Protein AF-A0A454VZC7-F1 (afdb_monomer_lite)

Structure (mmCIF, N/CA/C/O backbone):
data_AF-A0A454VZC7-F1
#
_entry.id   AF-A0A454VZC7-F1
#
loop_
_atom_site.group_PDB
_atom_site.id
_atom_site.type_symbol
_atom_site.label_atom_id
_atom_site.label_alt_id
_atom_site.label_comp_id
_atom_site.label_asym_id
_atom_site.label_entity_id
_atom_site.label_seq_id
_atom_site.pdbx_PDB_ins_code
_atom_site.Cartn_x
_atom_site.Cartn_y
_atom_site.Cartn_z
_atom_site.occupancy
_atom_site.B_iso_or_equiv
_atom_site.auth_seq_id
_atom_site.auth_comp_id
_atom_site.auth_asym_id
_atom_site.auth_atom_id
_atom_site.pdbx_PDB_model_num
ATOM 1 N N . LYS A 1 1 ? -1.217 8.084 14.813 1.00 89.94 1 LYS A N 1
ATOM 2 C CA . LYS A 1 1 ? -0.932 7.683 16.218 1.00 89.94 1 LYS A CA 1
ATOM 3 C C . LYS A 1 1 ? -2.032 6.792 16.799 1.00 89.94 1 LYS A C 1
ATOM 5 O O . LYS A 1 1 ? -1.745 5.640 17.078 1.00 89.94 1 LYS A O 1
ATOM 10 N N . THR A 1 2 ? -3.277 7.268 16.919 1.00 93.38 2 THR A N 1
ATOM 11 C CA . THR A 1 2 ? -4.376 6.499 17.542 1.00 93.38 2 THR A CA 1
ATOM 12 C C . THR A 1 2 ? -4.728 5.206 16.803 1.00 93.38 2 THR A C 1
ATOM 14 O O . THR A 1 2 ? -4.804 4.165 17.439 1.00 93.38 2 THR A O 1
ATOM 17 N N . ALA A 1 3 ? -4.891 5.246 15.474 1.00 93.50 3 ALA A N 1
ATOM 18 C CA . ALA A 1 3 ? -5.197 4.047 14.685 1.00 93.50 3 ALA A CA 1
ATOM 19 C C . ALA A 1 3 ? -4.100 2.976 14.808 1.00 93.50 3 ALA A C 1
ATOM 21 O O . ALA A 1 3 ? -4.404 1.819 15.055 1.00 93.50 3 ALA A O 1
ATOM 22 N N . ALA A 1 4 ? -2.827 3.379 14.732 1.00 97.31 4 ALA A N 1
ATOM 23 C CA . ALA A 1 4 ? -1.697 2.474 14.935 1.00 97.31 4 ALA A CA 1
ATOM 24 C C . ALA A 1 4 ? -1.735 1.803 16.316 1.00 97.31 4 ALA A C 1
ATOM 26 O O . ALA A 1 4 ? -1.604 0.594 16.388 1.00 97.31 4 ALA A O 1
ATOM 27 N N . GLN A 1 5 ? -1.991 2.554 17.396 1.00 96.50 5 GLN A N 1
ATOM 28 C CA . GLN A 1 5 ? -2.120 1.973 18.741 1.00 96.50 5 GLN A CA 1
ATOM 29 C C . GLN A 1 5 ? -3.267 0.963 18.832 1.00 96.50 5 GLN A C 1
ATOM 31 O O . GLN A 1 5 ? -3.099 -0.090 19.431 1.00 96.50 5 GLN A O 1
ATOM 36 N N . LEU A 1 6 ? -4.413 1.272 18.221 1.00 96.69 6 LEU A N 1
ATOM 37 C CA . LEU A 1 6 ? -5.560 0.365 18.187 1.00 96.69 6 LEU A CA 1
ATOM 38 C C . LEU A 1 6 ? -5.240 -0.928 17.430 1.00 96.69 6 LEU A C 1
ATOM 40 O O . LEU A 1 6 ? -5.581 -2.002 17.901 1.00 96.69 6 LEU A O 1
ATOM 44 N N . ILE A 1 7 ? -4.544 -0.836 16.299 1.00 97.19 7 ILE A N 1
ATOM 45 C CA . ILE A 1 7 ? -4.083 -2.007 15.545 1.00 97.19 7 ILE A CA 1
ATOM 46 C C . ILE A 1 7 ? -3.041 -2.791 16.355 1.00 97.19 7 ILE A C 1
ATOM 48 O O . ILE A 1 7 ? -3.120 -4.006 16.430 1.00 97.19 7 ILE A O 1
ATOM 52 N N . THR A 1 8 ? -2.096 -2.125 17.022 1.00 97.69 8 THR A N 1
ATOM 53 C CA . THR A 1 8 ? -1.121 -2.805 17.891 1.00 97.69 8 THR A CA 1
ATOM 54 C C . THR A 1 8 ? -1.795 -3.556 19.041 1.00 97.69 8 TH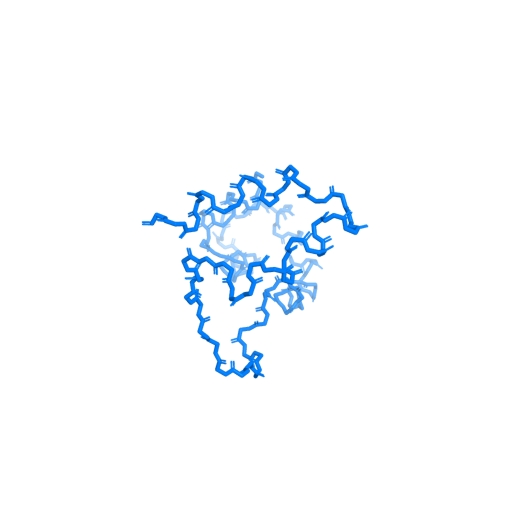R A C 1
ATOM 56 O O . THR A 1 8 ? -1.351 -4.640 19.399 1.00 97.69 8 THR A O 1
ATOM 59 N N . GLU A 1 9 ? -2.850 -2.990 19.626 1.00 96.69 9 GLU A N 1
ATOM 60 C CA . GLU A 1 9 ? -3.545 -3.573 20.778 1.00 96.69 9 GLU A CA 1
ATOM 61 C C . GLU A 1 9 ? -4.552 -4.664 20.381 1.00 96.69 9 GLU A C 1
ATOM 63 O O . GLU A 1 9 ? -4.672 -5.663 21.085 1.00 96.69 9 GLU A O 1
ATOM 68 N N . TYR A 1 10 ? -5.257 -4.490 19.259 1.00 97.00 10 TYR A N 1
ATOM 69 C CA . TYR A 1 10 ? -6.377 -5.347 18.846 1.00 97.00 10 TYR A CA 1
ATOM 70 C C . TYR A 1 10 ? -6.131 -6.102 17.527 1.00 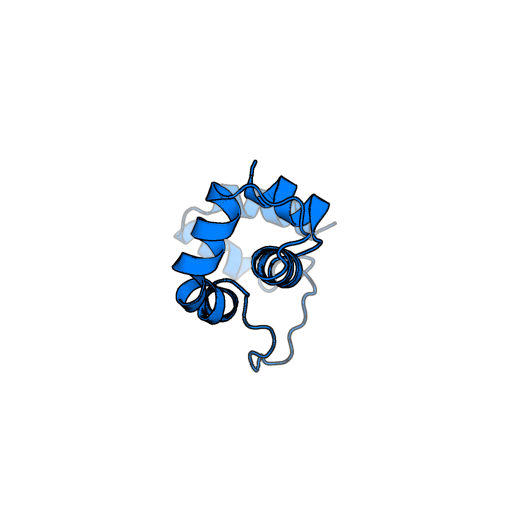97.00 10 TYR A C 1
ATOM 72 O O . TYR A 1 10 ? -7.035 -6.750 17.008 1.00 97.00 10 TYR A O 1
ATOM 80 N N . GLY A 1 11 ? -4.917 -6.042 16.979 1.00 97.81 11 GLY A N 1
ATOM 81 C CA . GLY A 1 11 ? -4.473 -6.783 15.795 1.00 97.81 11 GLY A CA 1
ATOM 82 C C . GLY A 1 11 ? -4.781 -6.081 14.476 1.00 97.81 11 GLY A C 1
ATOM 83 O O . GLY A 1 11 ? -3.870 -5.695 13.747 1.00 97.81 11 GLY A O 1
ATOM 84 N N . ASP A 1 12 ? -6.060 -5.917 14.149 1.00 97.25 12 ASP A N 1
ATOM 85 C CA . ASP A 1 12 ? -6.501 -5.351 12.873 1.00 97.25 12 ASP A CA 1
ATOM 86 C C . ASP A 1 12 ? -7.836 -4.596 12.994 1.00 97.25 12 ASP A C 1
ATOM 88 O O . ASP A 1 12 ? -8.374 -4.400 14.085 1.00 97.25 12 ASP A O 1
ATOM 92 N N . LEU A 1 13 ? -8.387 -4.136 11.864 1.00 96.50 13 LEU A N 1
ATOM 93 C CA . LEU A 1 13 ? -9.670 -3.433 11.861 1.00 96.50 13 LEU A CA 1
ATOM 94 C C . LEU A 1 13 ? -10.819 -4.308 12.392 1.00 96.50 13 LEU A C 1
ATOM 96 O O . LEU A 1 13 ? -11.699 -3.783 13.073 1.00 96.50 13 LEU A O 1
ATOM 100 N N . ALA A 1 14 ? -10.828 -5.614 12.110 1.00 96.81 14 ALA A N 1
ATOM 101 C CA . ALA A 1 14 ? -11.874 -6.511 12.593 1.00 96.81 14 ALA A CA 1
ATOM 102 C C . ALA A 1 14 ? -11.788 -6.672 14.117 1.00 96.81 14 ALA A C 1
ATOM 104 O O . ALA A 1 14 ? -12.804 -6.535 14.801 1.00 96.81 14 ALA A O 1
ATOM 105 N N . GLY A 1 15 ? -10.582 -6.847 14.657 1.00 97.62 15 GLY A N 1
ATOM 106 C CA . GLY A 1 15 ? -10.333 -6.894 16.096 1.00 97.62 15 GLY A CA 1
ATOM 107 C C . GLY A 1 15 ? -10.693 -5.587 16.804 1.00 97.62 15 GLY A C 1
ATOM 108 O O . GLY A 1 15 ? -11.347 -5.610 17.846 1.00 97.62 15 GLY A O 1
ATOM 109 N N . VAL A 1 16 ? -10.385 -4.432 16.205 1.00 97.56 16 VAL A N 1
ATOM 110 C CA . VAL A 1 16 ? -10.808 -3.121 16.733 1.00 97.56 16 VAL A CA 1
ATOM 111 C C . VAL A 1 16 ? -12.337 -2.990 16.758 1.00 97.56 16 VAL A C 1
ATOM 113 O O . VAL A 1 16 ? -12.898 -2.473 17.728 1.00 97.56 16 VAL A O 1
ATOM 116 N N . ARG A 1 17 ? -13.034 -3.469 15.719 1.00 97.12 17 ARG A N 1
ATOM 117 C CA . ARG A 1 17 ? -14.506 -3.452 15.663 1.00 97.12 17 ARG A CA 1
ATOM 118 C C . ARG A 1 17 ? -15.130 -4.415 16.671 1.00 97.12 17 ARG A C 1
ATOM 120 O O . ARG A 1 17 ? -16.094 -4.033 17.329 1.00 97.12 17 ARG A O 1
ATOM 127 N N . ALA A 1 18 ? -14.561 -5.607 16.844 1.00 97.69 18 ALA A N 1
ATOM 128 C CA . ALA A 1 18 ? -14.992 -6.563 17.863 1.00 97.69 18 ALA A CA 1
ATOM 129 C C . ALA A 1 18 ? -14.819 -5.982 19.276 1.00 97.69 18 ALA A C 1
ATOM 131 O O . ALA A 1 18 ? -15.760 -5.988 20.069 1.00 97.69 18 ALA A O 1
ATOM 132 N N . ALA A 1 19 ? -13.667 -5.365 19.557 1.00 97.81 19 ALA A N 1
ATOM 133 C CA . ALA A 1 19 ? -13.420 -4.682 20.823 1.00 97.81 19 ALA A CA 1
ATOM 134 C C . ALA A 1 19 ? -14.440 -3.559 21.086 1.00 97.81 19 ALA A C 1
ATOM 136 O O . ALA A 1 19 ? -14.844 -3.350 22.229 1.00 97.81 19 ALA A O 1
ATOM 137 N N . ALA A 1 20 ? -14.907 -2.846 20.056 1.00 97.50 20 ALA A N 1
ATOM 138 C CA . ALA A 1 20 ? -15.932 -1.812 20.217 1.00 97.50 20 ALA A CA 1
ATOM 139 C C . ALA A 1 20 ? -17.315 -2.367 20.604 1.00 97.50 20 ALA A C 1
ATOM 141 O O . ALA A 1 20 ? -18.091 -1.639 21.228 1.00 97.50 20 ALA A O 1
ATOM 142 N N . GLN A 1 21 ? -17.602 -3.637 20.307 1.00 96.44 21 GLN A N 1
ATOM 143 C CA . GLN A 1 21 ? -18.841 -4.313 20.712 1.00 96.44 21 GLN A CA 1
ATOM 144 C C . GLN A 1 21 ? -18.730 -5.004 22.075 1.00 96.44 21 GLN A C 1
ATOM 146 O O . GLN A 1 21 ? -19.741 -5.190 22.740 1.00 96.44 21 GLN A O 1
ATOM 151 N N . ASP A 1 22 ? -17.517 -5.339 22.518 1.00 96.50 22 ASP A N 1
ATOM 152 C CA . ASP A 1 22 ? -17.277 -5.969 23.818 1.00 96.50 22 ASP A CA 1
ATOM 153 C C . ASP A 1 22 ? -17.233 -4.928 24.959 1.00 96.50 22 ASP A C 1
ATOM 155 O O . ASP A 1 22 ? -16.304 -4.106 24.997 1.00 96.50 22 ASP A O 1
ATOM 159 N N . PRO A 1 23 ? -18.186 -4.939 25.915 1.00 92.50 23 PRO A N 1
ATOM 160 C CA . PRO A 1 23 ? -18.174 -4.038 27.068 1.00 92.50 23 PRO A CA 1
ATOM 161 C C . PRO A 1 23 ? -16.957 -4.224 27.985 1.00 92.50 23 PRO A C 1
ATOM 163 O O . PRO A 1 23 ? -16.603 -3.286 28.698 1.00 92.50 23 PRO A O 1
ATOM 166 N N . ALA A 1 24 ? -16.314 -5.398 27.966 1.00 95.12 24 ALA A N 1
ATOM 167 C CA . ALA A 1 24 ? -15.127 -5.695 28.769 1.00 95.12 24 ALA A CA 1
ATOM 168 C C . ALA A 1 24 ? -13.819 -5.177 28.143 1.00 95.12 24 ALA A C 1
ATOM 170 O O . ALA A 1 24 ? -12.772 -5.180 28.800 1.00 95.12 24 ALA A O 1
ATOM 171 N N . SER A 1 25 ? -13.854 -4.706 26.892 1.00 96.31 25 SER A N 1
ATOM 172 C CA . SER A 1 25 ? -12.662 -4.186 26.227 1.00 96.31 25 SER A CA 1
ATOM 173 C C . SER A 1 25 ? -12.177 -2.873 26.850 1.00 96.31 25 SER A C 1
ATOM 175 O O . SER A 1 25 ? -12.947 -2.060 27.369 1.00 96.31 25 SER A O 1
ATOM 177 N N . ARG A 1 26 ? -10.869 -2.619 26.740 1.00 94.62 26 ARG A N 1
ATOM 178 C CA . ARG A 1 26 ? -10.203 -1.434 27.311 1.00 94.62 26 ARG A CA 1
ATOM 179 C C . ARG A 1 26 ? -10.398 -0.156 26.486 1.00 94.62 26 ARG A C 1
ATOM 181 O O . ARG A 1 26 ? -9.753 0.861 26.750 1.00 94.62 26 ARG A O 1
ATOM 188 N N . LEU A 1 27 ? -11.281 -0.173 25.486 1.00 96.50 27 LEU A N 1
ATOM 189 C CA . LEU A 1 27 ? -11.572 1.008 24.683 1.00 96.50 27 LEU A CA 1
ATOM 190 C C . LEU A 1 27 ? -12.212 2.103 25.535 1.00 96.50 27 LEU A C 1
ATOM 192 O O . LEU A 1 27 ? -13.215 1.892 26.216 1.00 96.50 27 LEU A O 1
ATOM 196 N N . THR A 1 28 ? -11.675 3.319 25.426 1.00 95.88 28 THR A N 1
ATOM 197 C CA . THR A 1 28 ? -12.299 4.484 26.055 1.00 95.88 28 THR A CA 1
ATOM 198 C C . THR A 1 28 ? -13.684 4.741 25.444 1.00 95.88 28 THR A C 1
ATOM 200 O O . THR A 1 28 ? -13.877 4.492 24.247 1.00 95.88 28 THR A O 1
ATOM 203 N N . PRO A 1 29 ? -14.646 5.308 26.202 1.00 96.44 29 PRO A N 1
ATOM 204 C CA . PRO A 1 29 ? -16.004 5.542 25.703 1.00 96.44 29 PRO A CA 1
ATOM 205 C C . PRO A 1 29 ? -16.056 6.350 24.399 1.00 96.44 29 PRO A C 1
ATOM 207 O O . PRO A 1 29 ? -16.831 6.036 23.501 1.00 96.44 29 PRO A O 1
ATOM 210 N N . ALA A 1 30 ? -15.184 7.355 24.257 1.00 95.62 30 ALA A N 1
ATOM 211 C CA . ALA A 1 30 ? -15.099 8.168 23.045 1.00 95.62 30 ALA A CA 1
ATOM 212 C C . ALA A 1 30 ? -14.617 7.366 21.822 1.00 95.62 30 ALA A C 1
ATOM 214 O O . ALA A 1 30 ? -15.181 7.517 20.740 1.00 95.62 30 ALA A O 1
ATOM 215 N N . LYS A 1 31 ? -13.609 6.494 21.988 1.00 95.94 31 LYS A N 1
ATOM 216 C CA . LYS A 1 31 ? -13.114 5.631 20.901 1.00 95.94 31 LYS A CA 1
ATOM 217 C C . LYS A 1 31 ? -14.170 4.606 20.497 1.00 95.94 31 LYS A C 1
ATOM 219 O O . LYS A 1 31 ? -14.413 4.435 19.308 1.00 95.94 31 LYS A O 1
ATOM 224 N N . ARG A 1 32 ? -14.822 3.978 21.482 1.00 97.69 32 ARG A N 1
ATOM 225 C CA . ARG A 1 32 ? -15.922 3.034 21.253 1.00 97.69 32 ARG A CA 1
ATOM 226 C C . ARG A 1 32 ? -17.037 3.682 20.438 1.00 97.69 32 ARG A C 1
ATOM 228 O O . ARG A 1 32 ? -17.400 3.157 19.393 1.00 97.69 32 ARG A O 1
ATOM 235 N N . ARG A 1 33 ? -17.518 4.851 20.876 1.00 97.38 33 ARG A N 1
ATO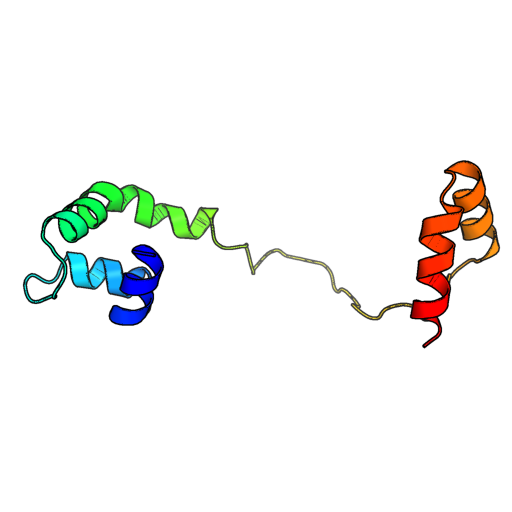M 236 C CA . ARG A 1 33 ? -18.575 5.598 20.185 1.00 97.38 33 ARG A CA 1
ATOM 237 C C . ARG A 1 33 ? -18.201 5.912 18.737 1.00 97.38 33 ARG A C 1
ATOM 239 O O . ARG A 1 33 ? -18.976 5.589 17.850 1.00 97.38 33 ARG A O 1
ATOM 246 N N . GLY A 1 34 ? -16.999 6.437 18.491 1.00 96.75 34 GLY A N 1
ATOM 247 C CA . GLY A 1 34 ? -16.561 6.757 17.129 1.00 96.75 34 GLY A CA 1
ATOM 248 C C . GLY A 1 34 ? -16.504 5.539 16.198 1.00 96.75 34 GLY A C 1
ATOM 249 O O . GLY A 1 34 ? -16.849 5.651 15.027 1.00 96.75 34 GLY A O 1
ATOM 250 N N . ILE A 1 35 ? -16.113 4.364 16.707 1.00 97.25 35 ILE A N 1
ATOM 251 C CA . ILE A 1 35 ? -16.094 3.121 15.915 1.00 97.25 35 ILE A CA 1
ATOM 252 C C . ILE A 1 35 ? -17.520 2.633 15.624 1.00 97.25 35 ILE A C 1
ATOM 254 O O . ILE A 1 35 ? -17.800 2.209 14.505 1.00 97.25 35 ILE A O 1
ATOM 258 N N . VAL A 1 36 ? -18.416 2.696 16.614 1.00 97.19 36 VAL A N 1
ATOM 259 C CA . VAL A 1 36 ? -19.815 2.260 16.473 1.00 97.19 36 VAL A CA 1
ATOM 260 C C . VAL A 1 36 ? -20.589 3.175 15.521 1.00 97.19 36 VAL A C 1
ATOM 262 O O . VAL A 1 36 ? -21.261 2.683 14.621 1.00 97.19 36 VAL A O 1
ATOM 265 N N . GLU A 1 37 ? -20.456 4.495 15.660 1.00 98.00 37 GLU A N 1
ATOM 266 C CA . GLU A 1 37 ? -21.119 5.475 14.785 1.00 98.00 37 GLU A CA 1
ATOM 267 C C . GLU A 1 37 ? -20.628 5.379 13.332 1.00 98.00 37 GLU A C 1
ATOM 269 O O . GLU A 1 37 ? -21.403 5.581 12.400 1.00 98.00 37 GLU A O 1
ATOM 274 N N . ALA A 1 38 ? -19.361 5.010 13.122 1.00 97.56 38 ALA A N 1
ATOM 275 C CA . ALA A 1 38 ? -18.783 4.821 11.793 1.00 97.56 38 ALA A CA 1
ATOM 276 C C . ALA A 1 38 ? -18.988 3.407 11.215 1.00 97.56 38 ALA A C 1
ATOM 278 O O . ALA A 1 38 ? -18.404 3.103 10.174 1.00 97.56 38 ALA A O 1
ATOM 279 N N . ALA A 1 39 ? -19.779 2.531 11.850 1.00 96.62 39 ALA A N 1
ATOM 280 C CA . ALA A 1 39 ? -19.880 1.119 11.467 1.00 96.62 39 ALA A CA 1
ATOM 281 C C . ALA A 1 39 ? -20.212 0.918 9.980 1.00 96.62 39 ALA A C 1
ATOM 283 O O . ALA A 1 39 ? -19.478 0.207 9.300 1.00 96.62 39 ALA A O 1
ATOM 284 N N . ALA A 1 40 ? -21.224 1.624 9.464 1.00 96.56 40 ALA A N 1
ATOM 285 C CA . ALA A 1 40 ? -21.637 1.520 8.063 1.00 96.56 40 ALA A CA 1
ATOM 286 C C . ALA A 1 40 ? -20.526 1.936 7.082 1.00 96.56 40 ALA A C 1
ATOM 288 O O . ALA A 1 40 ? -20.355 1.331 6.028 1.00 96.56 40 ALA A O 1
ATOM 289 N N . TYR A 1 41 ? -19.728 2.946 7.441 1.00 97.00 41 TYR A N 1
ATOM 290 C CA . TYR A 1 41 ? -18.559 3.326 6.651 1.00 97.00 41 TYR A CA 1
ATOM 291 C C . TYR A 1 41 ? -17.466 2.252 6.726 1.00 97.00 41 TYR A C 1
ATOM 293 O O . TYR A 1 41 ? -16.889 1.881 5.706 1.00 97.00 41 TYR A O 1
ATOM 301 N N . LEU A 1 42 ? -17.194 1.721 7.920 1.00 96.81 42 LEU A N 1
ATOM 302 C CA . LEU A 1 42 ? -16.183 0.681 8.132 1.00 96.81 42 LEU A CA 1
ATOM 303 C C . LEU A 1 42 ? -16.549 -0.665 7.488 1.00 96.81 42 LEU A C 1
ATOM 305 O O . LEU A 1 42 ? -15.647 -1.469 7.259 1.00 96.81 42 LEU A O 1
ATOM 309 N N . ASP A 1 43 ? -17.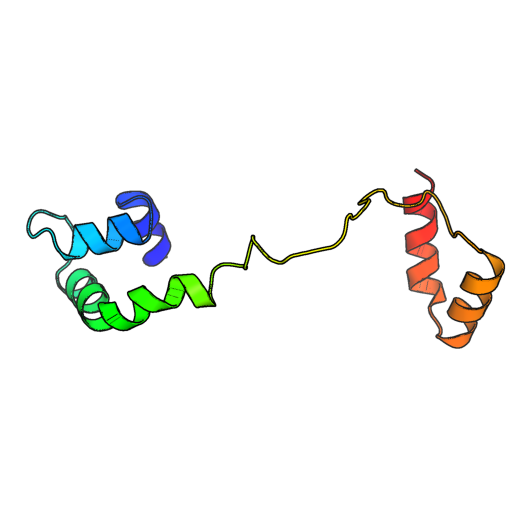826 -0.906 7.185 1.00 95.25 43 ASP A N 1
ATOM 310 C CA . ASP A 1 43 ? -18.276 -2.066 6.408 1.00 95.25 43 ASP A CA 1
ATOM 311 C C . ASP A 1 43 ? -17.850 -1.976 4.939 1.00 95.25 43 ASP A C 1
ATOM 313 O O . ASP A 1 43 ? -17.396 -2.966 4.370 1.00 95.25 43 ASP A O 1
ATOM 317 N N . VAL A 1 44 ? -17.936 -0.788 4.331 1.00 96.75 44 VAL A N 1
ATOM 318 C CA . VAL A 1 44 ? -17.624 -0.593 2.902 1.00 96.75 44 VAL A CA 1
ATOM 319 C C . VAL A 1 44 ? -16.180 -0.160 2.647 1.00 96.75 44 VAL A C 1
ATOM 321 O O . VAL A 1 44 ? -15.636 -0.410 1.571 1.00 96.75 44 VAL A O 1
ATOM 324 N N . ALA A 1 45 ? -15.530 0.470 3.629 1.00 96.00 45 ALA A N 1
ATOM 325 C CA . ALA A 1 45 ? -14.182 1.011 3.486 1.00 96.00 45 ALA A CA 1
ATOM 326 C C . ALA A 1 45 ? -13.133 -0.024 3.027 1.00 96.00 45 ALA A C 1
ATOM 328 O O . ALA A 1 45 ? -12.317 0.334 2.175 1.00 96.00 45 ALA A O 1
ATOM 329 N N . PRO A 1 46 ? -13.126 -1.293 3.498 1.00 94.62 46 PRO A N 1
ATOM 330 C CA . PRO A 1 46 ? -12.162 -2.283 3.024 1.00 94.62 46 PRO A CA 1
ATOM 331 C C . PRO A 1 46 ? -12.207 -2.501 1.511 1.00 94.62 46 PRO A C 1
ATOM 333 O O . PRO A 1 46 ? -11.149 -2.665 0.916 1.00 94.62 46 PRO A O 1
ATOM 336 N N . THR A 1 47 ? -13.387 -2.444 0.891 1.00 94.12 47 THR A N 1
ATOM 337 C CA . THR A 1 47 ? -13.560 -2.621 -0.560 1.00 94.12 47 THR A CA 1
ATOM 338 C C . THR A 1 47 ? -12.956 -1.471 -1.362 1.00 94.12 47 THR A C 1
ATOM 340 O O . THR A 1 47 ? -12.459 -1.678 -2.461 1.00 94.12 47 THR A O 1
ATOM 343 N N . VAL A 1 48 ? -12.987 -0.254 -0.818 1.00 95.12 48 VAL A N 1
ATOM 344 C CA . VAL A 1 48 ? -12.474 0.946 -1.500 1.00 95.12 48 VAL A CA 1
ATOM 345 C C . VAL A 1 48 ? -10.974 1.129 -1.264 1.00 95.12 48 VAL A C 1
ATOM 347 O O . VAL A 1 48 ? -10.267 1.655 -2.119 1.00 95.12 48 VAL A O 1
ATOM 350 N N . VAL A 1 49 ? -10.487 0.729 -0.088 1.00 96.50 49 VAL A N 1
ATOM 351 C CA . VAL A 1 49 ? -9.106 0.991 0.340 1.00 96.50 49 VAL A CA 1
ATOM 352 C C . VAL A 1 49 ? -8.161 -0.155 -0.015 1.00 96.50 49 VAL A C 1
ATOM 354 O O . VAL A 1 49 ? -6.986 0.091 -0.292 1.00 96.50 49 VAL A O 1
ATOM 357 N N . ARG A 1 50 ? -8.625 -1.411 0.016 1.00 96.44 50 ARG A N 1
ATOM 358 C CA . ARG A 1 50 ? -7.789 -2.547 -0.390 1.00 96.44 50 ARG A CA 1
ATOM 359 C C . ARG A 1 50 ? -7.677 -2.565 -1.909 1.00 96.44 50 ARG A C 1
ATOM 361 O O . ARG A 1 50 ? -8.660 -2.371 -2.614 1.00 96.44 50 ARG A O 1
ATOM 368 N N . VAL A 1 51 ? -6.472 -2.831 -2.404 1.00 97.00 51 VAL A N 1
ATOM 369 C CA . VAL A 1 51 ? -6.266 -3.096 -3.829 1.00 97.00 51 VAL A CA 1
ATOM 370 C C . VAL A 1 51 ? -7.006 -4.375 -4.224 1.00 97.00 51 VAL A C 1
ATOM 372 O O . VAL A 1 51 ? -7.019 -5.340 -3.459 1.00 97.00 51 VAL A O 1
ATOM 375 N N . ALA A 1 52 ? -7.606 -4.385 -5.414 1.00 95.31 52 ALA A N 1
ATOM 376 C CA . ALA A 1 52 ? -8.160 -5.603 -5.993 1.00 95.31 52 ALA A CA 1
ATOM 377 C C . ALA A 1 52 ? -7.014 -6.575 -6.323 1.00 95.31 52 ALA A C 1
ATOM 379 O O . ALA A 1 52 ? -6.048 -6.194 -6.986 1.00 95.31 52 ALA A O 1
ATOM 380 N N . THR A 1 53 ? -7.106 -7.814 -5.838 1.00 94.75 53 THR A N 1
ATOM 381 C CA . THR A 1 53 ? -6.071 -8.855 -6.013 1.00 94.75 53 THR A CA 1
ATOM 382 C C . THR A 1 53 ? -6.478 -9.950 -6.994 1.00 94.75 53 THR A C 1
ATOM 384 O O . THR A 1 53 ? -5.713 -10.873 -7.243 1.00 94.75 53 THR A O 1
ATOM 387 N N . ASP A 1 54 ? -7.691 -9.866 -7.521 1.00 94.25 54 ASP A N 1
ATOM 388 C CA . ASP A 1 54 ? -8.361 -10.843 -8.378 1.00 94.25 54 ASP A CA 1
ATOM 389 C C . ASP A 1 54 ? -8.644 -10.279 -9.778 1.00 94.25 54 ASP A C 1
ATOM 391 O O . ASP A 1 54 ? -9.463 -10.807 -10.530 1.00 94.25 54 ASP A O 1
ATOM 395 N N . VAL A 1 55 ? -7.948 -9.200 -10.144 1.00 95.06 55 VAL A N 1
ATOM 396 C CA . VAL A 1 55 ? -8.036 -8.616 -11.480 1.00 95.06 55 VAL A CA 1
ATOM 397 C C . VAL A 1 55 ? -7.512 -9.641 -12.495 1.00 95.06 55 VAL A C 1
ATOM 399 O O . VAL A 1 55 ? -6.377 -10.101 -12.346 1.00 95.06 55 VAL A O 1
ATOM 402 N N . PRO A 1 56 ? -8.289 -9.994 -13.537 1.00 95.38 56 PRO A N 1
ATOM 403 C CA . PRO A 1 56 ? -7.867 -10.955 -14.550 1.00 95.38 56 PRO A CA 1
ATOM 404 C C . PRO A 1 56 ? -6.813 -10.323 -15.466 1.00 95.38 56 PRO A C 1
ATOM 406 O O . PRO A 1 56 ? -7.125 -9.767 -16.521 1.00 95.38 56 PRO A O 1
ATOM 409 N N . LEU A 1 57 ? -5.556 -10.373 -15.034 1.00 94.06 57 LEU A N 1
ATOM 410 C CA . LEU A 1 57 ? -4.411 -9.904 -15.805 1.00 94.06 57 LEU A CA 1
ATOM 411 C C . LEU A 1 57 ? -3.905 -11.013 -16.744 1.00 94.06 57 LEU A C 1
ATOM 413 O O . LEU A 1 57 ? -3.955 -12.190 -16.379 1.00 94.06 57 LEU A O 1
ATOM 417 N N . PRO A 1 58 ? -3.407 -10.663 -17.944 1.00 95.44 58 PRO A N 1
ATOM 418 C CA . PRO A 1 58 ? -2.679 -11.612 -18.778 1.00 95.44 58 PRO A CA 1
ATOM 419 C C . PRO A 1 58 ? -1.377 -12.051 -18.092 1.00 95.44 58 PRO A C 1
ATOM 421 O O . PRO A 1 58 ? -0.895 -11.391 -17.169 1.00 95.44 58 PRO A O 1
ATOM 424 N N . GLU A 1 59 ? -0.786 -13.147 -18.571 1.00 95.06 59 GLU A N 1
ATOM 425 C CA . GLU A 1 59 ? 0.540 -13.580 -18.126 1.00 95.06 59 GLU A CA 1
ATOM 426 C C . GLU A 1 59 ? 1.565 -12.454 -18.338 1.00 95.06 59 GLU A C 1
ATOM 428 O O . GLU A 1 59 ? 1.584 -11.794 -19.382 1.00 95.06 59 GLU A O 1
ATOM 433 N N . PHE A 1 60 ? 2.389 -12.206 -17.322 1.00 94.25 60 PHE A N 1
ATOM 434 C CA . PHE A 1 60 ? 3.347 -11.107 -17.296 1.00 94.25 60 PHE A CA 1
ATOM 435 C C . PHE A 1 60 ? 4.718 -11.623 -16.871 1.00 94.25 60 PHE A C 1
ATOM 437 O O . PHE A 1 60 ? 4.854 -12.196 -15.791 1.00 94.25 60 PHE A O 1
ATOM 444 N N . ASP A 1 61 ? 5.727 -11.382 -17.707 1.00 94.00 61 ASP A N 1
ATOM 445 C CA . ASP A 1 61 ? 7.129 -11.602 -17.363 1.00 94.00 61 ASP A CA 1
ATOM 446 C C . ASP A 1 61 ? 7.711 -10.320 -16.733 1.00 94.00 61 ASP A C 1
ATOM 448 O O . ASP A 1 61 ? 7.828 -9.302 -17.424 1.00 94.00 61 ASP A O 1
ATOM 452 N N . PRO A 1 62 ? 8.063 -10.332 -15.433 1.00 94.31 62 PRO A N 1
ATOM 453 C CA . PRO A 1 62 ? 8.627 -9.176 -14.749 1.00 94.31 62 PRO A CA 1
ATOM 454 C C . PRO A 1 62 ? 10.134 -8.994 -14.999 1.00 94.31 62 PRO A C 1
ATOM 456 O O . PRO A 1 62 ? 10.731 -8.101 -14.390 1.00 94.31 62 PRO A O 1
ATOM 459 N N . ALA A 1 63 ? 10.775 -9.828 -15.827 1.00 93.50 63 ALA A N 1
ATOM 460 C CA . ALA A 1 63 ? 12.201 -9.716 -16.106 1.00 93.50 63 ALA A CA 1
ATOM 461 C C . ALA A 1 63 ? 12.552 -8.362 -16.747 1.00 93.50 63 ALA A C 1
ATOM 463 O O . ALA A 1 63 ? 12.000 -7.952 -17.772 1.00 93.50 63 ALA A O 1
ATOM 464 N N . LEU A 1 64 ? 13.518 -7.666 -16.146 1.00 92.56 64 LEU A N 1
ATOM 465 C CA . LEU A 1 64 ? 14.065 -6.440 -16.717 1.00 92.56 64 LEU A CA 1
ATOM 466 C C . LEU A 1 64 ? 14.998 -6.776 -17.891 1.00 92.56 64 LEU A C 1
ATOM 468 O O . LEU A 1 64 ? 15.822 -7.684 -17.773 1.00 92.56 64 LEU A O 1
ATOM 472 N N . PRO A 1 65 ? 14.918 -6.044 -19.016 1.00 91.88 65 PRO A N 1
ATOM 473 C CA . PRO A 1 65 ? 15.850 -6.234 -20.116 1.00 91.88 65 PRO A CA 1
ATOM 474 C C . PRO A 1 65 ? 17.233 -5.682 -19.747 1.00 91.88 65 PRO A C 1
ATOM 476 O O . PRO A 1 65 ? 17.336 -4.585 -19.203 1.00 91.88 65 PRO A O 1
ATOM 479 N N . ALA A 1 66 ? 18.296 -6.391 -20.133 1.00 92.56 66 ALA A N 1
ATOM 480 C CA . ALA A 1 66 ? 19.680 -5.952 -19.912 1.00 92.56 66 ALA A CA 1
ATOM 481 C C . ALA A 1 66 ? 20.103 -4.754 -20.793 1.00 92.56 66 ALA A C 1
ATOM 483 O O . ALA A 1 66 ? 21.207 -4.232 -20.678 1.00 92.56 66 ALA A O 1
ATOM 484 N N . GLY A 1 67 ? 19.234 -4.320 -21.711 1.00 93.00 67 GLY A N 1
ATOM 485 C CA . GLY A 1 67 ? 19.487 -3.191 -22.594 1.00 93.00 67 GLY A CA 1
ATOM 486 C C . GLY A 1 67 ? 18.324 -2.906 -23.547 1.00 93.00 67 GLY A C 1
ATOM 487 O O . GLY A 1 67 ? 17.306 -3.609 -23.536 1.00 93.00 67 GLY A O 1
ATOM 488 N N . PRO A 1 68 ? 18.444 -1.864 -24.384 1.00 93.88 68 PRO A N 1
ATOM 489 C CA . PRO A 1 68 ? 17.427 -1.518 -25.365 1.00 93.88 68 PRO A CA 1
ATOM 490 C C . PRO A 1 68 ? 17.235 -2.641 -26.378 1.00 93.88 68 PRO A C 1
ATOM 492 O O . PRO A 1 68 ? 18.194 -3.110 -26.986 1.00 93.88 68 PRO A O 1
ATOM 495 N N . ARG A 1 69 ? 15.978 -3.012 -26.633 1.00 93.12 69 ARG A N 1
ATOM 496 C CA . ARG A 1 69 ? 15.644 -3.935 -27.728 1.00 93.12 69 ARG A CA 1
ATOM 497 C C . ARG A 1 69 ? 16.052 -3.374 -29.096 1.00 93.12 69 ARG A C 1
ATOM 499 O O . ARG A 1 69 ? 16.458 -4.135 -29.963 1.00 93.12 69 ARG A O 1
ATOM 506 N N . ASP A 1 70 ? 15.931 -2.058 -29.269 1.00 96.62 70 ASP A N 1
ATOM 507 C CA . ASP A 1 70 ? 16.346 -1.325 -30.467 1.00 96.62 70 ASP A CA 1
ATOM 508 C C . ASP A 1 70 ? 17.052 -0.018 -30.049 1.00 96.62 70 ASP A C 1
ATOM 510 O O . ASP A 1 70 ? 16.386 0.966 -29.702 1.00 96.62 70 ASP A O 1
ATOM 514 N N . PRO A 1 71 ? 18.398 -0.001 -30.033 1.00 94.88 71 PRO A N 1
ATOM 515 C CA . PRO A 1 71 ? 19.169 1.180 -29.649 1.00 94.88 71 PRO A CA 1
ATOM 516 C C . PRO A 1 71 ? 18.941 2.388 -30.568 1.00 94.88 71 PRO A C 1
ATOM 518 O O . PRO A 1 71 ? 18.866 3.519 -30.090 1.00 94.88 71 PRO A O 1
ATOM 521 N N . ALA A 1 72 ? 18.776 2.167 -31.876 1.00 97.12 72 ALA A N 1
ATOM 522 C CA . ALA A 1 72 ? 18.631 3.250 -32.846 1.00 97.12 72 ALA A CA 1
ATOM 523 C C . ALA A 1 72 ? 17.264 3.938 -32.721 1.00 97.12 72 ALA A C 1
ATOM 525 O O . ALA A 1 72 ? 17.174 5.172 -32.746 1.00 97.12 72 ALA A O 1
ATOM 526 N N . ALA A 1 73 ? 16.198 3.153 -32.539 1.00 97.75 73 ALA A N 1
ATOM 527 C CA . ALA A 1 73 ? 14.868 3.693 -32.281 1.00 97.75 73 ALA A CA 1
ATOM 528 C C . ALA A 1 73 ? 14.814 4.449 -30.945 1.00 97.75 73 ALA A C 1
ATOM 530 O O . ALA A 1 73 ? 14.211 5.526 -30.868 1.00 97.75 73 ALA A O 1
ATOM 531 N N . LEU A 1 74 ? 15.479 3.928 -29.906 1.00 96.81 74 LEU A N 1
ATOM 532 C CA . LEU A 1 74 ? 15.581 4.613 -28.619 1.00 96.81 74 LEU A CA 1
ATOM 533 C C . LEU A 1 74 ? 16.292 5.966 -28.763 1.00 96.81 74 LEU A C 1
ATOM 535 O O . LEU A 1 74 ? 15.761 6.974 -28.299 1.00 96.81 74 LEU A O 1
ATOM 539 N N . ASP A 1 75 ? 17.425 6.024 -29.463 1.00 97.12 75 ASP A N 1
ATOM 540 C CA . ASP A 1 75 ? 18.165 7.270 -29.696 1.00 97.12 75 ASP A CA 1
ATOM 541 C C . ASP A 1 75 ? 17.336 8.327 -30.440 1.00 97.12 75 ASP A C 1
ATOM 543 O O . ASP A 1 75 ? 17.390 9.520 -30.114 1.00 97.12 75 ASP A O 1
ATOM 547 N N . ALA A 1 76 ? 16.537 7.909 -31.426 1.00 98.06 76 ALA A N 1
ATOM 548 C CA . ALA A 1 76 ? 15.639 8.808 -32.147 1.00 98.06 76 ALA A CA 1
ATOM 549 C C . ALA A 1 76 ? 14.572 9.413 -31.216 1.00 98.06 76 ALA A C 1
ATOM 551 O O . ALA A 1 76 ? 14.319 10.622 -31.261 1.00 98.06 76 ALA A O 1
ATOM 552 N N . LEU A 1 77 ? 13.981 8.599 -30.334 1.00 97.88 77 LEU A N 1
ATOM 553 C CA . LEU A 1 77 ? 13.012 9.058 -29.333 1.00 97.88 77 LEU A CA 1
ATOM 554 C C . LEU A 1 77 ? 13.663 9.974 -28.292 1.00 97.88 77 LEU A C 1
ATOM 556 O O . LEU A 1 77 ? 13.089 11.008 -27.945 1.00 97.88 77 LEU A O 1
ATOM 560 N N . VAL A 1 78 ? 14.872 9.638 -27.838 1.00 98.12 78 VAL A N 1
ATOM 561 C CA . VAL A 1 78 ? 15.637 10.444 -26.880 1.00 98.12 78 VAL A CA 1
ATOM 562 C C . VAL A 1 78 ? 15.878 11.846 -27.417 1.00 98.12 78 VAL A C 1
ATOM 564 O O . VAL A 1 78 ? 15.609 12.822 -26.713 1.00 98.12 78 VAL A O 1
ATOM 567 N N . LYS A 1 79 ? 16.328 11.958 -28.669 1.00 97.75 79 LYS A N 1
ATOM 568 C CA . LYS A 1 79 ? 16.556 13.253 -29.323 1.00 97.75 79 LYS A CA 1
ATOM 569 C C . LYS A 1 79 ? 15.252 14.016 -29.525 1.00 97.75 79 LYS A C 1
ATOM 571 O O . LYS A 1 79 ? 15.196 15.203 -29.219 1.00 97.75 79 LYS A O 1
ATOM 576 N N . ARG A 1 80 ? 14.200 13.338 -29.995 1.00 98.19 80 ARG A N 1
ATOM 577 C CA . ARG A 1 80 ? 12.892 13.954 -30.265 1.00 98.19 80 ARG A CA 1
ATOM 578 C C . ARG A 1 80 ? 12.265 14.581 -29.019 1.00 98.19 80 ARG A C 1
ATOM 580 O O . ARG A 1 80 ? 11.663 15.643 -29.125 1.00 98.19 80 ARG A O 1
ATOM 587 N N . TRP A 1 81 ? 12.387 13.920 -27.870 1.00 98.19 81 TRP A N 1
ATOM 588 C CA . TRP A 1 81 ? 11.715 14.321 -26.630 1.00 98.19 81 TRP A CA 1
ATOM 589 C C . TRP A 1 81 ? 12.656 14.929 -25.580 1.00 98.19 81 TRP A C 1
ATOM 591 O O . TRP A 1 81 ? 12.219 15.221 -24.471 1.00 98.19 81 TRP A O 1
ATOM 601 N N . GLY A 1 82 ? 13.940 15.120 -25.903 1.00 96.88 82 GLY A N 1
ATOM 602 C CA . GLY A 1 82 ? 14.918 15.716 -24.987 1.00 96.88 82 GLY A CA 1
ATOM 603 C C . GLY A 1 82 ? 15.221 14.857 -23.751 1.00 96.88 82 GLY A C 1
ATOM 604 O O . GLY A 1 82 ? 15.439 15.389 -22.666 1.00 96.88 82 GLY A O 1
ATOM 605 N N . LEU A 1 83 ? 15.236 13.527 -23.890 1.00 97.56 83 LEU A N 1
ATOM 606 C CA . LEU A 1 83 ? 15.344 12.581 -22.764 1.00 97.56 83 LEU A CA 1
ATOM 607 C C . LEU A 1 83 ? 16.783 12.172 -22.413 1.00 97.56 83 LEU A C 1
ATOM 609 O O . LEU A 1 83 ? 16.982 11.238 -21.633 1.00 97.56 83 LEU A O 1
ATOM 613 N N . THR A 1 84 ? 17.790 12.854 -22.963 1.00 95.81 84 THR A N 1
ATOM 614 C CA . THR A 1 84 ? 19.207 12.457 -22.872 1.00 95.81 84 THR A CA 1
ATOM 615 C C . THR A 1 84 ? 19.653 12.199 -21.434 1.00 95.81 84 THR A C 1
ATOM 617 O O . THR A 1 84 ?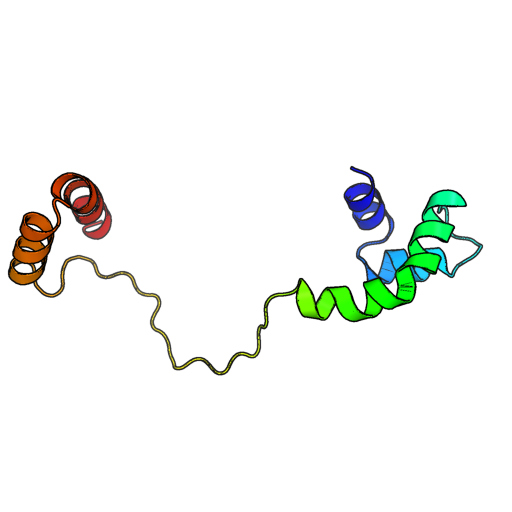 20.283 11.185 -21.151 1.00 95.81 84 THR A O 1
ATOM 620 N N . GLY A 1 85 ? 19.272 13.071 -20.495 1.00 96.44 85 GLY A N 1
ATOM 621 C CA . GLY A 1 85 ? 19.651 12.920 -19.089 1.00 96.44 85 GLY A CA 1
ATOM 622 C C . GLY A 1 85 ? 18.974 11.743 -18.379 1.00 96.44 85 GLY A C 1
ATOM 623 O O . GLY A 1 85 ? 19.584 11.136 -17.503 1.00 96.44 85 GLY A O 1
ATOM 624 N N . ALA A 1 86 ? 17.727 11.412 -18.728 1.00 96.50 86 ALA A N 1
ATOM 625 C CA . ALA A 1 86 ? 17.003 10.297 -18.115 1.00 96.50 86 ALA A CA 1
ATOM 626 C C . ALA A 1 86 ? 17.521 8.950 -18.638 1.00 96.50 86 ALA A C 1
ATOM 628 O O . ALA A 1 86 ? 17.864 8.077 -17.842 1.00 96.50 86 ALA A O 1
ATOM 629 N N . VAL A 1 87 ? 17.655 8.812 -19.962 1.00 95.94 87 VAL A N 1
ATOM 630 C CA . VAL A 1 87 ? 18.144 7.574 -20.589 1.00 95.94 87 VAL A CA 1
ATOM 631 C C . VAL A 1 87 ? 19.625 7.342 -20.295 1.00 95.94 87 VAL A C 1
ATOM 633 O O . VAL A 1 87 ? 20.004 6.219 -19.977 1.00 95.94 87 VAL A O 1
ATOM 636 N N . GLY A 1 88 ? 20.444 8.399 -20.265 1.00 95.19 88 GLY A N 1
ATOM 637 C CA . GLY A 1 88 ? 21.858 8.292 -19.895 1.00 95.19 88 GLY A CA 1
ATOM 638 C C . GLY A 1 88 ? 22.097 7.773 -18.470 1.00 95.19 88 GLY A C 1
ATOM 639 O O . GLY A 1 88 ? 23.128 7.161 -18.218 1.00 95.19 88 GLY A O 1
ATOM 640 N N . ARG A 1 89 ? 21.148 7.965 -17.540 1.00 96.19 89 ARG A N 1
ATOM 641 C CA . ARG A 1 89 ? 21.206 7.353 -16.197 1.00 96.19 89 ARG A CA 1
ATOM 642 C C . ARG A 1 89 ? 20.645 5.932 -16.157 1.00 96.19 89 ARG A C 1
ATOM 644 O O . ARG A 1 89 ? 21.050 5.162 -15.295 1.00 96.19 89 ARG A O 1
ATOM 651 N N . LEU A 1 90 ? 19.705 5.607 -17.046 1.00 94.94 90 LEU A N 1
ATOM 652 C CA . LEU A 1 90 ? 19.038 4.307 -17.088 1.00 94.94 90 LEU A CA 1
ATOM 653 C C . LEU A 1 90 ? 19.921 3.217 -17.705 1.00 94.94 90 LEU A C 1
ATOM 655 O O . LEU A 1 90 ? 20.031 2.140 -17.136 1.00 94.94 90 LEU A O 1
ATOM 659 N N . LEU A 1 91 ? 20.547 3.467 -18.857 1.00 94.25 91 LEU A N 1
ATOM 660 C CA . LEU A 1 91 ? 21.271 2.409 -19.581 1.00 94.25 91 LEU A CA 1
ATOM 661 C C . LEU A 1 91 ? 22.382 1.744 -18.746 1.00 94.25 91 LEU A C 1
ATOM 663 O O . LEU A 1 91 ? 22.375 0.518 -18.659 1.00 94.25 91 LEU A O 1
ATOM 667 N N . PRO A 1 92 ? 23.244 2.490 -18.021 1.00 93.62 92 PRO A N 1
ATOM 668 C CA . PRO A 1 92 ? 24.308 1.872 -17.227 1.00 93.62 92 PRO A CA 1
ATOM 669 C C . PRO A 1 92 ? 23.809 1.012 -16.056 1.00 93.62 92 PRO A C 1
ATOM 671 O O . PRO A 1 92 ? 24.581 0.227 -15.511 1.00 93.62 92 PRO A O 1
ATOM 674 N N . VAL A 1 93 ? 22.554 1.185 -15.612 1.00 94.38 93 VAL A N 1
ATOM 675 C CA . VAL A 1 93 ? 21.976 0.353 -14.540 1.00 94.38 93 VAL A CA 1
ATOM 676 C C . VAL A 1 93 ? 21.286 -0.903 -15.067 1.00 94.38 93 VAL A C 1
ATOM 678 O O . VAL A 1 93 ? 21.057 -1.810 -14.276 1.00 94.38 93 VAL A O 1
ATOM 681 N N . LEU A 1 94 ? 20.968 -0.966 -16.366 1.00 91.56 94 LEU A N 1
ATOM 682 C CA . LEU A 1 94 ? 20.405 -2.159 -17.009 1.00 91.56 94 LEU A CA 1
ATOM 683 C C . LEU A 1 94 ? 21.488 -3.168 -17.417 1.00 91.56 94 LEU A C 1
ATOM 685 O O . LEU A 1 94 ? 21.226 -4.361 -17.429 1.00 91.56 94 LEU A O 1
ATOM 689 N N . GLU A 1 95 ? 22.700 -2.699 -17.719 1.00 78.38 95 GLU A N 1
ATOM 690 C CA . GLU A 1 95 ? 23.833 -3.533 -18.158 1.00 78.38 95 GLU A CA 1
ATOM 691 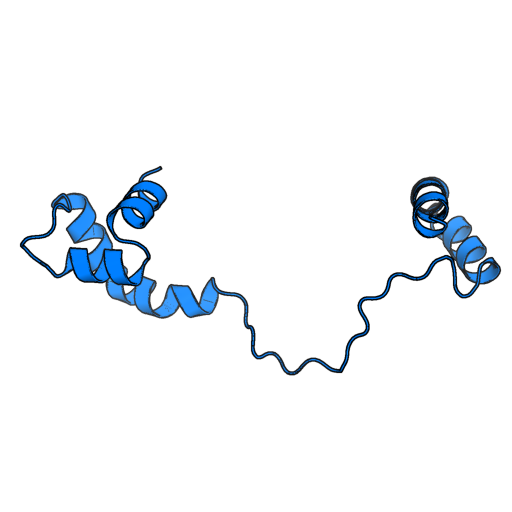C C . GLU A 1 95 ? 24.531 -4.310 -17.016 1.00 78.38 95 GLU A C 1
ATOM 693 O O . GLU A 1 95 ? 25.554 -4.956 -17.250 1.00 78.38 95 GLU A O 1
ATOM 698 N N . ARG A 1 96 ? 24.023 -4.230 -15.779 1.00 60.28 96 ARG A N 1
ATOM 699 C CA . ARG A 1 96 ? 24.579 -4.898 -14.587 1.00 60.28 96 ARG A CA 1
ATOM 700 C C . ARG A 1 96 ? 23.824 -6.174 -14.254 1.00 60.28 96 ARG A C 1
ATOM 702 O O . ARG A 1 96 ? 24.507 -7.120 -13.808 1.00 60.28 96 ARG A O 1
#

Radius of gyration: 25.35 Å; chains: 1; bounding box: 46×29×62 Å

Foldseek 3Di:
DVQVVLCVVQVDPVSSLVLLVDPPHPDDPVSSVVSVVCVVVSVCVCVVPDDDPPPPDDDDDPDQALADPDPVVVVVVCVVPVVCVVVVVVNVVSVD

Secondary structure (DSSP, 8-state):
-HHHHHHHHHSSHHHHHHHHH-TTS---HHHHHHHHHTHHHHHHHHHHHSPPS---PPP---PPPSS-S-HHHHHHHHHHHT-HHHHHHHHHHH--

Sequence (96 aa):
KTAAQLITEYGDLAGVRAAAQDPASRLTPAKRRGIVEAAAYLDVAPTVVRVATDVPLPEFDPALPAGPRDPAALDALVKRWGLTGAVGRLLPVLER

pLDDT: mean 95.32, std 4.36, range [60.28, 98.19]